Protein AF-X1EA00-F1 (afdb_monomer)

Secondary structure (DSSP, 8-state):
-----THHHHHHHHHHHHHHHHHHHHHHHHHHHHHHHHHHHS-TT-HHHHHHHHHHHHHHHHHHHHHHHHHHHHHHHHHHHHHHT----GGGHHHHHHHHHHHHHHHHHHHHHHHHHHTSTTTHHHHHHTHHHHHHHTTS----

pLDDT: mean 71.06, std 7.58, range [41.16, 83.25]

Foldseek 3Di:
DDPDDCLCLLLVLLCVLLVLLVVLLVVLLVLVVVLVVVCVVPPVPDPVVVVVSVVVNVVVLVVSLVVSCCSNVVSVVVSVVRVVPDDDDPVCVVVVVVSVVVSLVVLQVSLVVVVVVCPPPSRVVVCVSNVVSVVVSVPRDYDD

Nearest PDB structures (foldseek):
  8auw-assembly1_D  TM=4.953E-01  e=1.965E+00  Homo sapiens
  1g73-assembly2_B  TM=4.719E-01  e=2.073E+00  Homo sapiens
  7jh6-assembly4_D  TM=4.092E-01  e=2.073E+00  synthetic construct
  1few-assembly1_A  TM=4.647E-01  e=4.387E+00  Homo sapiens
  8e2i-assembly1_F  TM=3.749E-01  e=4.883E+00  Homo sapiens

Mean predicted aligned error: 10.79 Å

Sequence (144 aa):
MNKRGDFTGVLYLIVSIAAFAIFLLIAGYIASEIAGELDEKIDSDRPEVSAAFDATIDTAEQTFSALWYIMFGGLLLGLLITSWNMRIQPIYVPIFIILLVVTVIVGVAFSNAYEQLYGVTYFDSIANTQGSINFMMGKLPYVA

Structure (mmCIF, N/CA/C/O backbone):
data_AF-X1EA00-F1
#
_entry.id   AF-X1EA00-F1
#
loop_
_atom_site.group_PDB
_atom_site.id
_atom_site.type_symbol
_atom_site.label_atom_id
_atom_site.label_alt_id
_atom_site.label_comp_id
_atom_site.label_asym_id
_atom_site.label_entity_id
_atom_site.label_seq_id
_atom_site.pdbx_PDB_ins_code
_atom_site.Cartn_x
_atom_site.Cartn_y
_atom_site.Cartn_z
_atom_site.occupancy
_atom_site.B_iso_or_equiv
_atom_site.auth_seq_id
_atom_site.auth_comp_id
_atom_site.auth_asym_id
_atom_site.auth_atom_id
_atom_site.pdbx_PDB_model_num
ATOM 1 N N . MET A 1 1 ? -22.404 22.396 19.000 1.00 41.16 1 MET A N 1
ATOM 2 C CA . MET A 1 1 ? -21.775 21.789 17.804 1.00 41.16 1 MET A CA 1
ATOM 3 C C . MET A 1 1 ? -21.313 20.382 18.150 1.00 41.16 1 MET A C 1
ATOM 5 O O . MET A 1 1 ? -20.375 20.222 18.920 1.00 41.16 1 MET A O 1
ATOM 9 N N . ASN A 1 2 ? -22.040 19.380 17.653 1.00 44.09 2 ASN A N 1
ATOM 10 C CA . ASN A 1 2 ? -21.811 17.954 17.891 1.00 44.09 2 ASN A CA 1
ATOM 11 C C . ASN A 1 2 ? -20.551 17.488 17.144 1.00 44.09 2 ASN A C 1
ATOM 13 O O . ASN A 1 2 ? -20.615 17.212 15.949 1.00 44.09 2 ASN A O 1
ATOM 17 N N . LYS A 1 3 ? -19.413 17.384 17.837 1.00 51.44 3 LYS A N 1
ATOM 18 C CA . LYS A 1 3 ? -18.254 16.625 17.346 1.00 51.44 3 LYS A CA 1
ATOM 19 C C . LYS A 1 3 ? -18.541 15.136 17.570 1.00 51.44 3 LYS A C 1
ATOM 21 O O . LYS A 1 3 ? -18.269 14.610 18.644 1.00 51.44 3 LYS A O 1
ATOM 26 N N . ARG A 1 4 ? -19.188 14.492 16.591 1.00 50.97 4 ARG A N 1
ATOM 27 C CA . ARG A 1 4 ? -19.302 13.025 16.521 1.00 50.97 4 ARG A CA 1
ATOM 28 C C . ARG A 1 4 ? -17.942 12.453 16.101 1.00 50.97 4 ARG A C 1
ATOM 30 O O . ARG A 1 4 ? -17.224 13.101 15.349 1.00 50.97 4 ARG A O 1
ATOM 37 N N . GLY A 1 5 ? -17.585 11.312 16.684 1.00 52.47 5 GLY A N 1
ATOM 38 C CA . GLY A 1 5 ? -16.231 10.757 16.696 1.00 52.47 5 GLY A CA 1
ATOM 39 C C . GLY A 1 5 ? -15.601 10.491 15.324 1.00 52.47 5 GLY A C 1
ATOM 40 O O . GLY A 1 5 ? -16.293 10.303 14.327 1.00 52.47 5 GLY A O 1
ATOM 41 N N . ASP A 1 6 ? -14.270 10.428 15.330 1.00 64.06 6 ASP A N 1
ATOM 42 C CA . ASP A 1 6 ? -13.309 10.284 14.225 1.00 64.06 6 ASP A CA 1
ATOM 43 C C . ASP A 1 6 ? -13.314 8.863 13.650 1.00 64.06 6 ASP A C 1
ATOM 45 O O . ASP A 1 6 ? -12.300 8.294 13.269 1.00 64.06 6 ASP A O 1
ATOM 49 N N . PHE A 1 7 ? -14.482 8.229 13.645 1.00 62.19 7 PHE A N 1
ATOM 50 C CA . PHE A 1 7 ? -14.633 6.879 13.137 1.00 62.19 7 PHE A CA 1
ATOM 51 C C . PHE A 1 7 ? -14.820 6.875 11.624 1.00 62.19 7 PHE A C 1
ATOM 53 O O . PHE A 1 7 ? -14.220 6.063 10.922 1.00 62.19 7 PHE A O 1
ATOM 60 N N . THR A 1 8 ? -15.611 7.821 11.111 1.00 66.38 8 THR A N 1
ATOM 61 C CA . THR A 1 8 ? -15.736 8.022 9.668 1.00 66.38 8 THR A CA 1
ATOM 62 C C . THR A 1 8 ? -14.359 8.257 9.045 1.00 66.38 8 THR A C 1
ATOM 64 O O . THR A 1 8 ? -14.129 7.769 7.950 1.00 66.38 8 THR A O 1
ATOM 67 N N . GLY A 1 9 ? -13.427 8.909 9.756 1.00 67.44 9 GLY A N 1
ATOM 68 C CA . GLY A 1 9 ? -12.046 9.115 9.308 1.00 67.44 9 GLY A CA 1
ATOM 69 C C . GLY A 1 9 ? -11.249 7.816 9.160 1.00 67.44 9 GLY A C 1
ATOM 70 O O . GLY A 1 9 ? -10.645 7.593 8.115 1.00 67.44 9 GLY A O 1
ATOM 71 N N . VAL A 1 10 ? -11.299 6.921 10.154 1.00 68.69 10 VAL A N 1
ATOM 72 C CA . VAL A 1 10 ? -10.592 5.623 10.109 1.00 68.69 10 VAL A CA 1
ATOM 73 C C . VAL A 1 10 ? -11.163 4.702 9.027 1.00 68.69 10 VAL A C 1
ATOM 75 O O . VAL A 1 10 ? -10.407 4.113 8.255 1.00 68.69 10 VAL A O 1
ATOM 78 N N . LEU A 1 11 ? -12.494 4.590 8.945 1.00 67.62 11 LEU A N 1
ATOM 79 C CA . LEU A 1 11 ? -13.155 3.792 7.909 1.00 67.62 11 LEU A CA 1
ATOM 80 C C . LEU A 1 11 ? -12.838 4.351 6.514 1.00 67.62 11 LEU A C 1
ATOM 82 O O . LEU A 1 11 ? -12.474 3.598 5.614 1.00 67.62 11 LEU A O 1
ATOM 86 N N . TYR A 1 12 ? -12.930 5.673 6.351 1.00 73.75 12 TYR A N 1
ATOM 87 C CA . TYR A 1 12 ? -12.592 6.347 5.102 1.00 73.75 12 TYR A CA 1
ATOM 88 C C . TYR A 1 12 ? -11.132 6.116 4.719 1.00 73.75 12 TYR A C 1
ATOM 90 O O . TYR A 1 12 ? -10.857 5.871 3.550 1.00 73.75 12 TYR A O 1
ATOM 98 N N . LEU A 1 13 ? -10.206 6.128 5.681 1.00 74.06 13 LEU A N 1
ATOM 99 C CA . LEU A 1 13 ? -8.795 5.849 5.431 1.00 74.06 13 LEU A CA 1
ATOM 100 C C . LEU A 1 13 ? -8.586 4.427 4.901 1.00 74.06 13 LEU A C 1
ATOM 102 O O . LEU A 1 13 ? -7.931 4.261 3.879 1.00 74.06 13 LEU A O 1
ATOM 106 N N . ILE A 1 14 ? -9.171 3.414 5.541 1.00 69.81 14 ILE A N 1
ATOM 107 C CA . ILE A 1 14 ? -8.996 2.016 5.114 1.00 69.81 14 ILE A CA 1
ATOM 108 C C . ILE A 1 14 ? -9.618 1.775 3.740 1.00 69.81 14 ILE A C 1
ATOM 110 O O . ILE A 1 14 ? -8.972 1.186 2.876 1.00 69.81 14 ILE A O 1
ATOM 114 N N . VAL A 1 15 ? -10.824 2.297 3.504 1.00 76.62 15 VAL A N 1
ATOM 115 C CA . VAL A 1 15 ? -11.477 2.206 2.1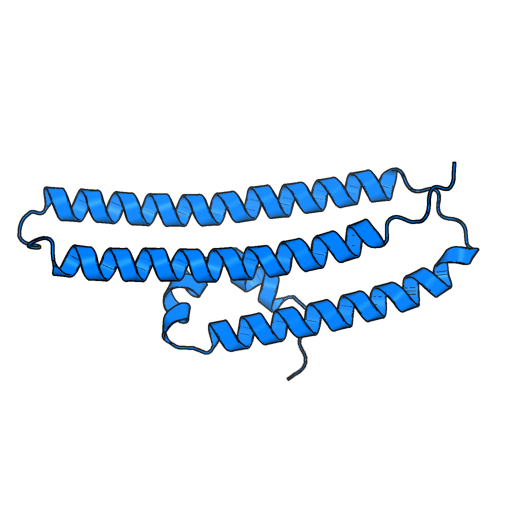92 1.00 76.62 15 VAL A CA 1
ATOM 116 C C . VAL A 1 15 ? -10.675 2.956 1.125 1.00 76.62 15 VAL A C 1
ATOM 118 O O . VAL A 1 15 ? -10.497 2.432 0.032 1.00 76.62 15 VAL A O 1
ATOM 121 N N . SER A 1 16 ? -10.147 4.143 1.433 1.00 76.69 16 SER A N 1
ATOM 122 C CA . SER A 1 16 ? -9.362 4.940 0.478 1.00 76.69 16 SER A CA 1
ATOM 123 C C . SER A 1 16 ? -8.030 4.276 0.134 1.00 76.69 16 SER A C 1
ATOM 125 O O . SER A 1 16 ? -7.668 4.230 -1.036 1.00 76.69 16 SER A O 1
ATOM 127 N N . ILE A 1 17 ? -7.323 3.719 1.124 1.00 78.62 17 ILE A N 1
ATOM 128 C CA . ILE A 1 17 ? -6.062 2.995 0.905 1.00 78.62 17 ILE A CA 1
ATOM 129 C C . ILE A 1 17 ? -6.310 1.753 0.052 1.00 78.62 17 ILE A C 1
ATOM 131 O O . ILE A 1 17 ? -5.594 1.538 -0.922 1.00 78.62 17 ILE A O 1
ATOM 135 N N . ALA A 1 18 ? -7.336 0.965 0.379 1.00 71.62 18 ALA A N 1
ATOM 136 C CA . ALA A 1 18 ? -7.665 -0.239 -0.371 1.00 71.62 18 ALA A CA 1
ATOM 137 C C . ALA A 1 18 ? -8.112 0.075 -1.808 1.00 71.62 18 ALA A C 1
ATOM 139 O O . ALA A 1 18 ? -7.609 -0.523 -2.757 1.00 71.62 18 ALA A O 1
ATOM 140 N N . ALA A 1 19 ? -9.010 1.047 -1.986 1.00 76.50 19 ALA A N 1
ATOM 141 C CA . ALA A 1 19 ? -9.479 1.459 -3.307 1.00 76.50 19 ALA A CA 1
ATOM 142 C C . ALA A 1 19 ? -8.336 2.009 -4.171 1.00 76.50 19 ALA A C 1
ATOM 144 O O . ALA A 1 19 ? -8.262 1.706 -5.360 1.00 76.50 19 ALA A O 1
ATOM 145 N N . PHE A 1 20 ? -7.422 2.781 -3.582 1.00 80.19 20 PHE A N 1
ATOM 146 C CA . PHE A 1 20 ? -6.287 3.328 -4.314 1.00 80.19 20 PHE A CA 1
ATOM 147 C C . PHE A 1 20 ? -5.214 2.280 -4.622 1.00 80.19 20 PHE A C 1
ATOM 149 O O . PHE A 1 20 ? -4.634 2.322 -5.701 1.00 80.19 20 PHE A O 1
ATOM 156 N N . ALA A 1 21 ? -4.985 1.309 -3.732 1.00 73.50 21 ALA A N 1
ATOM 157 C CA . ALA A 1 21 ? -4.110 0.170 -4.013 1.00 73.50 21 ALA A CA 1
ATOM 158 C C . ALA A 1 21 ? -4.619 -0.634 -5.220 1.00 73.50 21 ALA A C 1
ATOM 160 O O . ALA A 1 21 ? -3.850 -0.942 -6.127 1.00 73.50 21 ALA A O 1
ATOM 161 N N . ILE A 1 22 ? -5.928 -0.908 -5.271 1.00 75.12 22 ILE A N 1
ATOM 162 C CA . ILE A 1 22 ? -6.563 -1.578 -6.416 1.00 75.12 22 ILE A CA 1
ATOM 163 C C . ILE A 1 22 ? -6.456 -0.712 -7.678 1.00 75.12 22 ILE A C 1
ATOM 165 O O . ILE A 1 22 ? -6.120 -1.219 -8.745 1.00 75.12 22 ILE A O 1
ATOM 169 N N . PHE A 1 23 ? -6.692 0.598 -7.568 1.00 82.38 23 PHE A N 1
ATOM 170 C CA . PHE A 1 23 ? -6.557 1.524 -8.692 1.00 82.38 23 PHE A CA 1
ATOM 171 C C . PHE A 1 23 ? -5.134 1.547 -9.268 1.00 82.38 23 PHE A C 1
ATOM 173 O O . PHE A 1 23 ? -4.983 1.464 -10.482 1.00 82.38 23 PHE A O 1
ATOM 180 N N . LEU A 1 24 ? -4.100 1.625 -8.424 1.00 78.06 24 LEU A N 1
ATOM 181 C CA . LEU A 1 24 ? -2.703 1.614 -8.870 1.00 78.06 24 LEU A CA 1
ATOM 182 C C . LEU A 1 24 ? -2.296 0.285 -9.505 1.00 78.06 24 LEU A C 1
ATOM 184 O O . LEU A 1 24 ? -1.518 0.282 -10.457 1.00 78.06 24 LEU A O 1
ATOM 188 N N . LEU A 1 25 ? -2.837 -0.828 -9.013 1.00 74.75 25 LEU A N 1
ATOM 189 C CA . LEU A 1 25 ? -2.598 -2.144 -9.593 1.00 74.75 25 LEU A CA 1
ATOM 190 C C . LEU A 1 25 ? -3.216 -2.248 -10.998 1.00 74.75 25 LEU A C 1
ATOM 192 O O . LEU A 1 25 ? -2.543 -2.667 -11.937 1.00 74.75 25 LEU A O 1
ATOM 196 N N . ILE A 1 26 ? -4.458 -1.783 -11.170 1.00 77.19 26 ILE A N 1
ATOM 197 C CA . ILE A 1 26 ? -5.127 -1.739 -12.482 1.00 77.19 26 ILE A CA 1
ATOM 198 C C . ILE A 1 26 ? -4.419 -0.759 -13.430 1.00 77.19 26 ILE A C 1
ATOM 200 O O . ILE A 1 26 ? -4.187 -1.088 -14.590 1.00 77.19 26 ILE A O 1
ATOM 204 N N . ALA A 1 27 ? -4.064 0.436 -12.955 1.00 75.12 27 ALA A N 1
ATOM 205 C CA . ALA A 1 27 ? -3.380 1.445 -13.760 1.00 75.12 27 ALA A CA 1
ATOM 206 C C . ALA A 1 27 ? -1.986 0.979 -14.206 1.00 75.12 27 ALA A C 1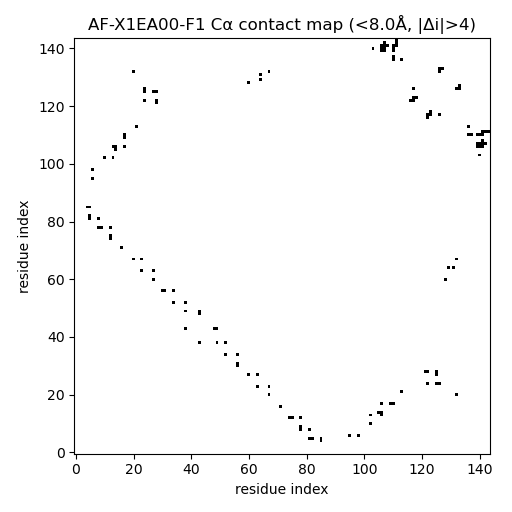
ATOM 208 O O . ALA A 1 27 ? -1.617 1.202 -15.358 1.00 75.12 27 ALA A O 1
ATOM 209 N N . GLY A 1 28 ? -1.245 0.296 -13.326 1.00 72.69 28 GLY A N 1
ATOM 210 C CA . GLY A 1 28 ? 0.041 -0.316 -13.657 1.00 72.69 28 GLY A CA 1
ATOM 211 C C . GLY A 1 28 ? -0.095 -1.372 -14.752 1.00 72.69 28 GLY A C 1
ATOM 212 O O . GLY A 1 28 ? 0.640 -1.325 -15.730 1.00 72.69 28 GLY A O 1
ATOM 213 N N . TYR A 1 29 ? -1.090 -2.255 -14.645 1.00 75.38 29 TYR A N 1
ATOM 214 C CA . TYR A 1 29 ? -1.355 -3.263 -15.673 1.00 75.38 29 TYR A CA 1
ATOM 215 C C . TYR A 1 29 ? -1.735 -2.661 -17.030 1.00 75.38 29 TYR A C 1
ATOM 217 O O . TYR A 1 29 ? -1.203 -3.063 -18.061 1.00 75.38 29 TYR A O 1
ATOM 225 N N . ILE A 1 30 ? -2.618 -1.656 -17.047 1.00 77.75 30 ILE A N 1
ATOM 226 C CA . ILE A 1 30 ? -2.969 -0.955 -18.290 1.00 77.75 30 ILE A CA 1
ATOM 227 C C . ILE A 1 30 ? -1.720 -0.308 -18.904 1.00 77.75 30 ILE A C 1
ATOM 229 O O . ILE A 1 30 ? -1.542 -0.364 -20.117 1.00 77.75 30 ILE A O 1
ATOM 233 N N . ALA A 1 31 ? -0.848 0.285 -18.083 1.00 73.19 31 ALA A N 1
ATOM 234 C CA . ALA A 1 31 ? 0.393 0.883 -18.560 1.00 73.19 31 ALA A CA 1
ATOM 235 C C . ALA A 1 31 ? 1.341 -0.160 -19.176 1.00 73.19 31 ALA A C 1
ATOM 237 O O . ALA A 1 31 ? 1.870 0.096 -20.256 1.00 73.19 31 ALA A O 1
ATOM 238 N N . SER A 1 32 ? 1.510 -1.336 -18.556 1.00 72.38 32 SER A N 1
ATOM 239 C CA . SER A 1 32 ? 2.341 -2.408 -19.124 1.00 72.38 32 SER A CA 1
ATOM 240 C C . SER A 1 32 ? 1.755 -3.016 -20.394 1.00 72.38 32 SER A C 1
ATOM 242 O O . SER A 1 32 ? 2.500 -3.296 -21.325 1.00 72.38 32 SER A O 1
ATOM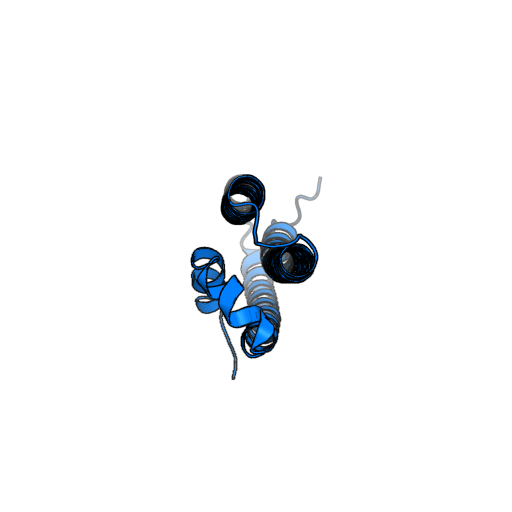 244 N N . GLU A 1 33 ? 0.434 -3.194 -20.462 1.00 75.94 33 GLU A N 1
ATOM 245 C CA . GLU A 1 33 ? -0.229 -3.761 -21.643 1.00 75.94 33 GLU A CA 1
ATOM 246 C C . GLU A 1 33 ? -0.123 -2.803 -22.841 1.00 75.94 33 GLU A C 1
ATOM 248 O O . GLU A 1 33 ? 0.226 -3.211 -23.946 1.00 75.94 33 GLU A O 1
ATOM 253 N N . ILE A 1 34 ? -0.348 -1.501 -22.613 1.00 77.50 34 ILE A N 1
ATOM 254 C CA . ILE A 1 34 ? -0.168 -0.468 -23.644 1.00 77.50 34 ILE A CA 1
ATOM 255 C C . ILE A 1 34 ? 1.297 -0.393 -24.082 1.00 77.50 34 ILE A C 1
ATOM 257 O O . ILE A 1 34 ? 1.555 -0.235 -25.272 1.00 77.50 34 ILE A O 1
ATOM 261 N N . ALA A 1 35 ? 2.242 -0.490 -23.144 1.00 71.31 35 ALA A N 1
ATOM 262 C CA . ALA A 1 35 ? 3.665 -0.482 -23.457 1.00 71.31 35 ALA A CA 1
ATOM 263 C C . ALA A 1 35 ? 4.067 -1.684 -24.324 1.00 71.31 35 ALA A C 1
ATOM 265 O O . ALA A 1 35 ? 4.729 -1.483 -25.338 1.00 71.31 35 ALA A O 1
ATOM 266 N N . GLY A 1 36 ? 3.607 -2.894 -23.987 1.00 73.38 36 GLY A N 1
ATOM 267 C CA . GLY A 1 36 ? 3.879 -4.104 -24.771 1.00 73.38 36 GLY A CA 1
ATOM 268 C C . GLY A 1 36 ? 3.309 -4.039 -26.191 1.00 73.38 36 GLY A C 1
ATOM 269 O O . GLY A 1 36 ? 4.019 -4.292 -27.158 1.00 73.38 36 GLY A O 1
ATOM 270 N N . GLU A 1 37 ? 2.055 -3.604 -26.337 1.00 76.50 37 GLU A N 1
ATOM 271 C CA . GLU A 1 37 ? 1.411 -3.420 -27.648 1.00 76.50 37 GLU A CA 1
ATOM 272 C C . GLU A 1 37 ? 2.054 -2.307 -28.494 1.00 76.50 37 GLU A C 1
ATOM 274 O O . GLU A 1 37 ? 1.978 -2.342 -29.727 1.00 76.50 37 GLU A O 1
ATOM 279 N N . LEU A 1 38 ? 2.647 -1.288 -27.859 1.00 70.12 38 LEU A N 1
ATOM 280 C CA . LEU A 1 38 ? 3.388 -0.249 -28.574 1.00 70.12 38 LEU A CA 1
ATOM 281 C C . LEU A 1 38 ? 4.778 -0.715 -28.9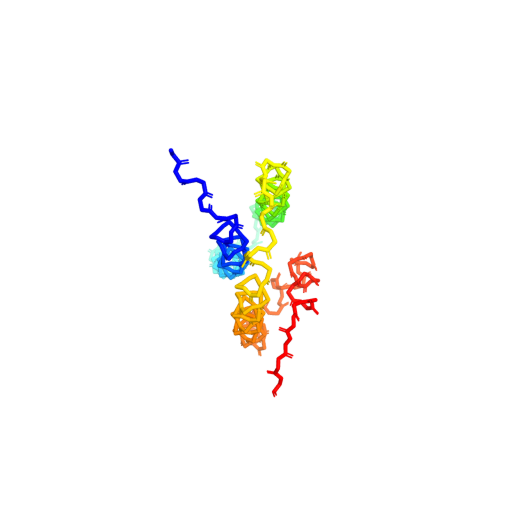90 1.00 70.12 38 LEU A C 1
ATOM 283 O O . LEU A 1 38 ? 5.175 -0.395 -30.106 1.00 70.12 38 LEU A O 1
ATOM 287 N N . ASP A 1 39 ? 5.485 -1.463 -28.146 1.00 69.06 39 ASP A N 1
ATOM 288 C CA . ASP A 1 39 ? 6.806 -2.012 -28.468 1.00 69.06 39 ASP A CA 1
ATOM 289 C C . ASP A 1 39 ? 6.730 -3.026 -29.623 1.00 69.06 39 ASP A C 1
ATOM 291 O O . ASP A 1 39 ? 7.581 -3.043 -30.507 1.00 69.06 39 ASP A O 1
ATOM 295 N N . GLU A 1 40 ? 5.639 -3.795 -29.712 1.00 72.25 40 GLU A N 1
ATOM 296 C CA . GLU A 1 40 ? 5.405 -4.711 -30.836 1.00 72.25 40 GLU A CA 1
ATOM 297 C C . GLU A 1 40 ? 5.076 -3.977 -32.156 1.00 72.25 40 GLU A C 1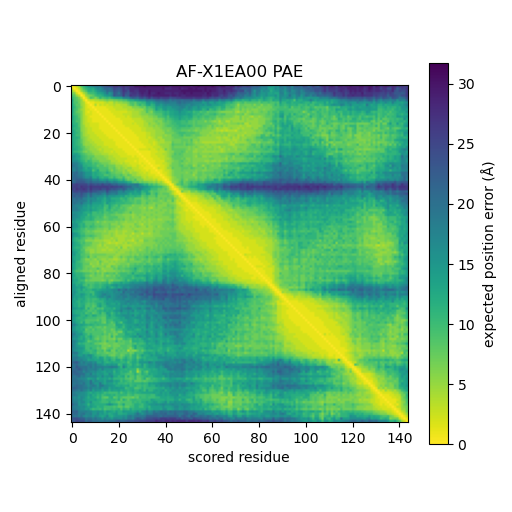
ATOM 299 O O . GLU A 1 40 ? 5.355 -4.479 -33.247 1.00 72.25 40 GLU A O 1
ATOM 304 N N . LYS A 1 41 ? 4.485 -2.774 -32.088 1.00 71.56 41 LYS A N 1
ATOM 305 C CA . LYS A 1 41 ? 4.093 -1.980 -33.274 1.00 71.56 41 LYS A CA 1
ATOM 306 C C . LYS A 1 41 ? 5.136 -0.961 -33.711 1.00 71.56 41 LYS A C 1
ATOM 308 O O . LYS A 1 41 ? 5.136 -0.550 -34.874 1.00 71.56 41 LYS A O 1
ATOM 313 N N . ILE A 1 42 ? 5.976 -0.507 -32.791 1.00 67.62 42 ILE A N 1
ATOM 314 C CA . ILE A 1 42 ? 7.099 0.373 -33.071 1.00 67.62 42 ILE A CA 1
ATOM 315 C C . ILE A 1 42 ? 8.271 -0.535 -33.413 1.00 67.62 42 ILE A C 1
ATOM 317 O O . ILE A 1 42 ? 8.888 -1.117 -32.537 1.00 67.62 42 ILE A O 1
ATOM 321 N N . ASP A 1 43 ? 8.542 -0.647 -34.709 1.00 61.25 43 ASP A N 1
ATOM 322 C CA . ASP A 1 43 ? 9.662 -1.385 -35.293 1.00 61.25 43 ASP A CA 1
ATOM 323 C C . ASP A 1 43 ? 10.926 -1.290 -34.411 1.00 61.25 43 ASP A C 1
ATOM 325 O O . ASP A 1 43 ? 11.583 -0.242 -34.337 1.00 61.25 43 ASP A O 1
ATOM 329 N N . SER A 1 44 ? 11.219 -2.382 -33.696 1.00 56.44 44 SER A N 1
ATOM 330 C CA . SER A 1 44 ? 12.173 -2.489 -32.576 1.00 56.44 44 SER A CA 1
ATOM 331 C C . SER A 1 44 ? 13.628 -2.216 -32.984 1.00 56.44 44 SER A C 1
ATOM 333 O O . SER A 1 44 ? 14.533 -2.165 -32.153 1.00 56.44 44 SER A O 1
ATOM 335 N N . ASP A 1 45 ? 13.863 -2.009 -34.279 1.00 57.94 45 ASP A N 1
ATOM 336 C CA . ASP A 1 45 ? 15.167 -1.791 -34.896 1.00 57.94 45 ASP A CA 1
ATOM 337 C C . ASP A 1 45 ? 15.753 -0.391 -34.644 1.00 57.94 45 ASP A C 1
ATOM 339 O O . ASP A 1 45 ? 16.903 -0.121 -35.010 1.00 57.94 45 ASP A O 1
ATOM 343 N N . ARG A 1 46 ? 15.008 0.526 -34.006 1.00 68.50 46 ARG A N 1
ATOM 344 C CA . ARG A 1 46 ? 15.535 1.839 -33.596 1.00 68.50 46 ARG A CA 1
ATOM 345 C C . ARG A 1 46 ? 15.851 1.878 -32.097 1.00 68.50 46 ARG A C 1
ATOM 347 O O . ARG A 1 46 ? 14.958 2.174 -31.300 1.00 68.50 46 ARG A O 1
ATOM 354 N N . PRO A 1 47 ? 17.128 1.706 -31.699 1.00 68.12 47 PRO A N 1
ATOM 355 C CA . PRO A 1 47 ? 17.519 1.648 -30.287 1.00 68.12 47 PRO A CA 1
ATOM 356 C C . PRO A 1 47 ? 17.212 2.944 -29.523 1.00 68.12 47 PRO A C 1
ATOM 358 O O . PRO A 1 47 ? 16.984 2.916 -28.321 1.00 68.12 47 PRO A O 1
ATOM 361 N N . GLU A 1 48 ? 17.161 4.083 -30.215 1.00 71.12 48 GLU A N 1
ATOM 362 C CA . GLU A 1 48 ? 16.808 5.381 -29.626 1.0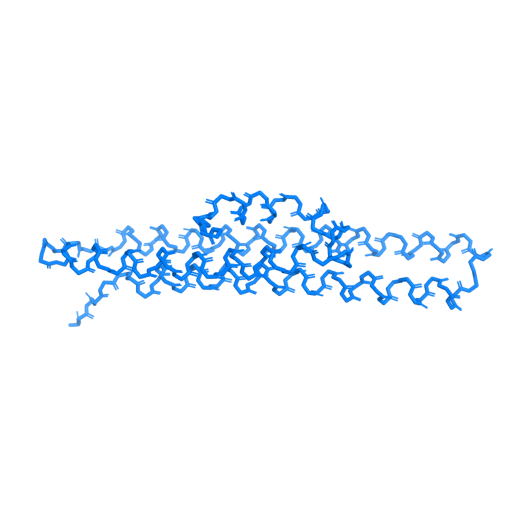0 71.12 48 GLU A CA 1
ATOM 363 C C . GLU A 1 48 ? 15.332 5.461 -29.212 1.00 71.12 48 GLU A C 1
ATOM 365 O O . GLU A 1 48 ? 15.001 6.139 -28.241 1.00 71.12 48 GLU A O 1
ATOM 370 N N . VAL A 1 49 ? 14.445 4.772 -29.938 1.00 68.56 49 VAL A N 1
ATOM 371 C CA . VAL A 1 49 ? 13.005 4.769 -29.652 1.00 68.56 49 VAL A CA 1
ATOM 372 C C . VAL A 1 49 ? 12.695 3.785 -28.528 1.00 68.56 49 VAL A C 1
ATOM 374 O O . VAL A 1 49 ? 11.990 4.156 -27.595 1.00 68.56 49 VAL A O 1
ATOM 377 N N . SER A 1 50 ? 13.295 2.593 -28.565 1.00 68.62 50 SER A N 1
ATOM 378 C CA . SER A 1 50 ? 13.200 1.605 -27.482 1.00 68.62 50 SER A CA 1
ATOM 379 C C . SER A 1 50 ? 13.746 2.166 -26.158 1.00 68.62 50 SER A C 1
ATOM 381 O O . SER A 1 50 ? 13.038 2.156 -25.156 1.00 68.62 50 SER A O 1
ATOM 383 N N . ALA A 1 51 ? 14.915 2.822 -26.162 1.00 74.00 51 ALA A N 1
ATOM 384 C CA . ALA A 1 51 ? 15.468 3.438 -24.950 1.00 74.00 51 ALA A CA 1
ATOM 385 C C . ALA A 1 51 ? 14.592 4.571 -24.374 1.00 74.00 51 ALA A C 1
ATOM 387 O O . ALA A 1 51 ? 14.525 4.753 -23.157 1.00 74.00 51 ALA A O 1
ATOM 388 N N . ALA A 1 52 ? 13.921 5.352 -25.229 1.00 73.44 52 ALA A N 1
ATOM 389 C CA . ALA A 1 52 ? 12.980 6.379 -24.780 1.00 73.44 52 ALA A CA 1
ATOM 390 C C . ALA A 1 52 ? 11.687 5.771 -24.204 1.00 73.44 52 ALA A C 1
ATOM 392 O O . ALA A 1 52 ? 11.109 6.332 -23.266 1.00 73.44 52 ALA A O 1
ATOM 393 N N . PHE A 1 53 ? 11.249 4.629 -24.740 1.00 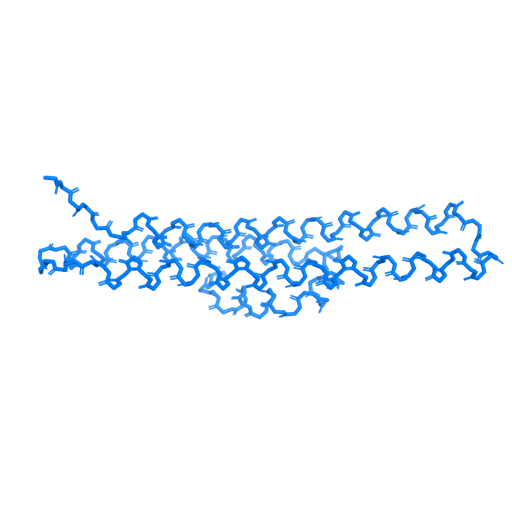75.75 53 PHE A N 1
ATOM 394 C CA . PHE A 1 53 ? 10.118 3.864 -24.217 1.00 75.75 53 PHE A CA 1
ATOM 395 C C . PHE A 1 53 ? 10.424 3.272 -22.845 1.00 75.75 53 PHE A C 1
ATOM 397 O O . PHE A 1 53 ? 9.678 3.541 -21.903 1.00 75.75 53 PHE A O 1
ATOM 404 N N . ASP A 1 54 ? 11.561 2.594 -22.697 1.00 75.81 54 ASP A N 1
ATOM 405 C CA . ASP A 1 54 ? 12.001 2.020 -21.422 1.00 75.81 54 ASP A CA 1
ATOM 406 C C . ASP A 1 54 ? 12.117 3.095 -20.334 1.00 75.81 54 ASP A C 1
ATOM 408 O O . ASP A 1 54 ? 11.577 2.945 -19.240 1.00 75.81 54 ASP A O 1
ATOM 412 N N . ALA A 1 55 ? 12.719 4.247 -20.657 1.00 79.88 55 ALA A N 1
ATOM 413 C CA . ALA A 1 55 ? 12.811 5.370 -19.724 1.00 79.88 55 ALA A CA 1
ATOM 414 C C . ALA A 1 55 ? 11.432 5.921 -19.307 1.00 79.88 55 ALA A C 1
ATOM 416 O O . ALA A 1 55 ? 11.262 6.405 -18.182 1.00 79.88 55 ALA A O 1
ATOM 417 N N . THR A 1 56 ? 10.441 5.860 -20.201 1.00 77.25 56 THR A N 1
ATOM 418 C CA . THR A 1 56 ? 9.065 6.288 -19.912 1.00 77.25 56 THR A CA 1
ATOM 419 C C . THR A 1 56 ? 8.367 5.300 -18.979 1.00 77.25 56 THR A C 1
ATOM 421 O O . THR A 1 56 ? 7.697 5.735 -18.040 1.00 77.25 56 THR A O 1
ATOM 424 N N . ILE A 1 57 ? 8.557 3.996 -19.196 1.00 76.19 57 ILE A N 1
ATOM 425 C CA . ILE A 1 57 ? 8.016 2.931 -18.340 1.00 76.19 57 ILE A CA 1
ATOM 426 C C . ILE A 1 57 ? 8.623 3.030 -16.936 1.00 76.19 57 ILE A C 1
ATOM 428 O O . ILE A 1 57 ? 7.874 3.163 -15.968 1.00 76.19 57 ILE A O 1
ATOM 432 N N . ASP A 1 58 ? 9.952 3.114 -16.826 1.00 79.00 58 ASP A N 1
ATOM 433 C CA . ASP A 1 58 ? 10.659 3.283 -15.547 1.00 79.00 58 ASP A CA 1
ATOM 434 C C . ASP A 1 58 ? 10.169 4.523 -14.783 1.00 79.00 58 ASP A C 1
ATOM 436 O O . ASP A 1 58 ? 9.926 4.492 -13.571 1.00 79.00 58 ASP A O 1
ATOM 440 N N . THR A 1 59 ? 9.981 5.640 -15.494 1.00 80.06 59 THR A N 1
ATOM 441 C CA . THR A 1 59 ? 9.472 6.877 -14.889 1.00 80.06 59 THR A CA 1
ATOM 442 C C . THR A 1 59 ? 8.028 6.715 -14.410 1.00 80.06 59 THR A C 1
ATOM 444 O O . THR A 1 59 ? 7.675 7.222 -13.339 1.00 80.06 59 THR A O 1
ATOM 447 N N . ALA A 1 60 ? 7.181 6.011 -15.167 1.00 74.25 60 ALA A N 1
ATOM 448 C CA . ALA A 1 60 ? 5.800 5.740 -14.781 1.00 74.25 60 ALA A CA 1
ATOM 449 C C . ALA A 1 60 ? 5.730 4.854 -13.528 1.00 74.25 60 ALA A C 1
ATOM 451 O O . ALA A 1 60 ? 5.006 5.189 -12.588 1.00 74.25 60 ALA A O 1
ATOM 452 N N . GLU A 1 61 ? 6.531 3.789 -13.457 1.00 73.12 61 GLU A N 1
ATOM 453 C CA . GLU A 1 61 ? 6.599 2.903 -12.290 1.00 73.12 61 GLU A CA 1
ATOM 454 C C . GLU A 1 61 ? 7.073 3.638 -11.030 1.00 73.12 61 GLU A C 1
ATOM 456 O O . GLU A 1 61 ? 6.429 3.559 -9.975 1.00 73.12 61 GLU A O 1
ATOM 461 N N . GLN A 1 62 ? 8.142 4.435 -11.141 1.00 78.06 62 GLN A N 1
ATOM 462 C CA . GLN A 1 62 ? 8.613 5.267 -10.031 1.00 78.06 62 GLN A CA 1
ATOM 463 C C . GLN A 1 62 ? 7.553 6.283 -9.595 1.00 78.06 62 GLN A C 1
ATOM 465 O O . GLN A 1 62 ? 7.353 6.498 -8.396 1.00 78.06 62 GLN A O 1
ATOM 470 N N . THR A 1 63 ? 6.831 6.874 -10.551 1.00 78.50 63 THR A N 1
ATOM 471 C CA . THR A 1 63 ? 5.751 7.824 -10.263 1.00 78.50 63 THR A CA 1
ATOM 472 C C . THR A 1 63 ? 4.596 7.145 -9.531 1.00 78.50 63 THR A C 1
ATOM 474 O O . THR A 1 63 ? 4.108 7.692 -8.541 1.00 78.50 63 THR A O 1
ATOM 477 N N . PHE A 1 64 ? 4.184 5.939 -9.936 1.00 76.00 64 PHE A N 1
ATOM 478 C CA . PHE A 1 64 ? 3.140 5.186 -9.236 1.00 76.00 64 PHE A CA 1
ATOM 479 C C . PHE A 1 64 ? 3.549 4.833 -7.807 1.00 76.00 64 PHE A C 1
ATOM 481 O O . PHE A 1 64 ? 2.760 5.028 -6.875 1.00 76.00 64 PHE A O 1
ATOM 488 N N . SER A 1 65 ? 4.796 4.404 -7.602 1.00 74.44 65 SER A N 1
ATOM 489 C CA . SER A 1 65 ? 5.286 4.125 -6.254 1.00 74.44 65 SER A CA 1
ATOM 490 C C . SER A 1 65 ? 5.379 5.400 -5.402 1.00 74.44 65 SER A C 1
ATOM 492 O O . SER A 1 65 ? 5.041 5.366 -4.219 1.00 74.44 65 SER A O 1
ATOM 494 N N . ALA A 1 66 ? 5.783 6.537 -5.975 1.00 78.06 66 ALA A N 1
ATOM 495 C CA . ALA A 1 66 ? 5.809 7.820 -5.272 1.00 78.06 66 ALA A CA 1
ATOM 496 C C . ALA A 1 66 ? 4.396 8.301 -4.896 1.00 78.06 66 ALA A C 1
ATOM 498 O O . ALA A 1 66 ? 4.175 8.738 -3.763 1.00 78.06 66 ALA A O 1
ATOM 499 N N . LEU A 1 67 ? 3.425 8.170 -5.807 1.00 79.00 67 LEU A N 1
ATOM 500 C CA . LEU A 1 67 ? 2.017 8.490 -5.557 1.00 79.00 67 LEU A CA 1
ATOM 501 C C . LEU A 1 67 ? 1.441 7.651 -4.414 1.00 79.00 67 LEU A C 1
ATOM 503 O O . LEU A 1 67 ? 0.735 8.196 -3.562 1.00 79.00 67 LEU A O 1
ATOM 507 N N . TRP A 1 68 ? 1.788 6.362 -4.351 1.00 78.88 68 TRP A N 1
ATOM 508 C CA . TRP A 1 68 ? 1.421 5.503 -3.228 1.00 78.88 68 TRP A CA 1
ATOM 509 C C . TRP A 1 68 ? 1.922 6.058 -1.895 1.00 78.88 68 TRP A C 1
ATOM 511 O O . TRP A 1 68 ? 1.124 6.246 -0.978 1.00 78.88 68 TRP A O 1
ATOM 521 N N . TYR A 1 69 ? 3.214 6.377 -1.784 1.00 79.00 69 TYR A N 1
ATOM 522 C CA . TYR A 1 69 ? 3.781 6.884 -0.533 1.00 79.00 69 TYR A CA 1
ATOM 523 C C . TYR A 1 69 ? 3.207 8.240 -0.126 1.00 79.00 69 TYR A C 1
ATOM 525 O O . TYR A 1 69 ? 2.923 8.448 1.054 1.00 79.00 69 TYR A O 1
ATOM 533 N N . ILE A 1 70 ? 3.011 9.153 -1.083 1.00 83.25 70 ILE A N 1
ATOM 534 C CA . ILE A 1 70 ? 2.430 10.473 -0.814 1.00 83.25 70 ILE A CA 1
ATOM 535 C C . ILE A 1 70 ? 1.003 10.322 -0.296 1.00 83.25 70 ILE A C 1
ATOM 537 O O . ILE A 1 70 ? 0.651 10.924 0.718 1.00 83.25 70 ILE A O 1
ATOM 541 N N . MET A 1 71 ? 0.185 9.506 -0.960 1.00 81.25 71 MET A N 1
ATOM 542 C CA . MET A 1 71 ? -1.198 9.316 -0.549 1.00 81.25 71 MET A CA 1
ATOM 543 C C . MET A 1 71 ? -1.284 8.558 0.781 1.00 81.25 71 MET A C 1
ATOM 545 O O . MET A 1 71 ? -1.979 9.006 1.691 1.00 81.25 71 MET A O 1
ATOM 549 N N . PHE A 1 72 ? -0.555 7.451 0.931 1.00 78.00 72 PHE A N 1
ATOM 550 C CA . PHE A 1 72 ? -0.542 6.667 2.164 1.00 78.00 72 PHE A CA 1
ATOM 551 C C . PHE A 1 72 ? -0.048 7.500 3.355 1.00 78.00 72 PHE A C 1
ATOM 553 O O . PHE A 1 72 ? -0.713 7.561 4.390 1.00 78.00 72 PHE A O 1
ATOM 560 N N . GLY A 1 73 ? 1.075 8.204 3.190 1.00 80.75 73 GLY A N 1
ATOM 561 C CA . GLY A 1 73 ? 1.622 9.101 4.204 1.00 80.75 73 GLY A CA 1
ATOM 562 C C . GLY A 1 73 ? 0.681 10.263 4.523 1.00 80.75 73 GLY A C 1
ATOM 563 O O . GLY A 1 73 ? 0.459 10.568 5.693 1.00 80.75 73 GLY A O 1
ATOM 564 N N . GLY A 1 74 ? 0.071 10.873 3.504 1.00 81.25 74 GLY A N 1
ATOM 565 C CA . GLY A 1 74 ? -0.901 11.954 3.669 1.00 81.25 74 GLY A CA 1
ATOM 566 C C . GLY A 1 74 ? -2.152 11.518 4.433 1.00 81.25 74 GLY A C 1
ATOM 567 O O . GLY A 1 74 ? -2.594 12.222 5.341 1.00 81.25 74 GLY A O 1
ATOM 568 N N . LEU A 1 75 ? -2.687 10.335 4.125 1.00 79.94 75 LEU A N 1
ATOM 569 C CA . LEU A 1 75 ? -3.827 9.755 4.834 1.00 79.94 75 LEU A CA 1
ATOM 570 C C . LEU A 1 75 ? -3.468 9.418 6.289 1.00 79.94 75 LEU A C 1
ATOM 572 O O . LEU A 1 75 ? -4.222 9.774 7.195 1.00 79.94 75 LEU A O 1
ATOM 576 N N . LEU A 1 76 ? -2.303 8.808 6.537 1.00 79.38 76 LEU A N 1
ATOM 577 C CA . LEU A 1 76 ? -1.819 8.518 7.894 1.00 79.38 76 LEU A CA 1
ATOM 578 C C . LEU A 1 76 ? -1.654 9.783 8.739 1.00 79.38 76 LEU A C 1
ATOM 580 O O . LEU A 1 76 ? -2.100 9.826 9.886 1.00 79.38 76 LEU A O 1
ATOM 584 N N . LEU A 1 77 ? -1.025 10.817 8.175 1.00 81.25 77 LEU A N 1
ATOM 585 C CA . LEU A 1 77 ? -0.865 12.108 8.842 1.00 81.25 77 LEU A CA 1
ATOM 586 C C . LEU A 1 77 ? -2.222 12.761 9.104 1.00 81.25 77 LEU A C 1
ATOM 588 O O . LEU A 1 77 ? -2.443 13.277 10.198 1.00 81.25 77 LEU A O 1
ATOM 592 N N . GLY A 1 78 ? -3.144 12.686 8.140 1.00 76.69 78 GLY A N 1
ATOM 593 C CA . GLY A 1 78 ? -4.522 13.133 8.310 1.00 76.69 78 GLY A CA 1
ATOM 594 C C . GLY A 1 78 ? -5.190 12.473 9.515 1.00 76.69 78 GLY A C 1
ATOM 595 O O . GLY A 1 78 ? -5.712 13.179 10.374 1.00 76.69 78 GLY A O 1
ATOM 596 N N . LEU A 1 79 ? -5.087 11.147 9.630 1.00 77.38 79 LEU A N 1
ATOM 597 C CA . LEU A 1 79 ? -5.665 10.382 10.738 1.00 77.38 79 LEU A CA 1
ATOM 598 C C . LEU A 1 79 ? -4.992 10.709 12.080 1.00 77.38 79 LEU A C 1
ATOM 600 O O . LEU A 1 79 ? -5.665 10.856 13.096 1.00 77.38 79 LEU A O 1
ATOM 604 N N . LEU A 1 80 ? -3.670 10.890 12.109 1.00 76.88 80 LEU A N 1
ATOM 605 C CA . LEU A 1 80 ? -2.969 11.320 13.323 1.00 76.88 80 LEU A CA 1
ATOM 606 C C . LEU A 1 80 ? -3.442 12.700 13.798 1.00 76.88 80 LEU A C 1
ATOM 608 O O . LEU A 1 80 ? -3.679 12.895 14.991 1.00 76.88 80 LEU A O 1
ATOM 612 N N . ILE A 1 81 ? -3.623 13.646 12.874 1.00 79.12 81 ILE A N 1
ATOM 613 C CA . ILE A 1 81 ? -4.101 14.996 13.189 1.00 79.12 81 ILE A CA 1
ATOM 614 C C . ILE A 1 81 ? -5.554 14.961 13.680 1.00 79.12 81 ILE A C 1
ATOM 616 O O . ILE A 1 81 ? -5.889 15.662 14.643 1.00 79.12 81 ILE A O 1
ATOM 620 N N . THR A 1 82 ? -6.427 14.168 13.052 1.00 74.19 82 THR A N 1
ATOM 621 C CA . THR A 1 82 ? -7.828 14.046 13.484 1.00 74.19 82 THR A CA 1
ATOM 622 C C . THR A 1 82 ? -7.940 13.340 14.834 1.00 74.19 82 THR A C 1
ATOM 624 O O . THR A 1 82 ? -8.659 13.832 15.710 1.00 74.19 82 THR A O 1
ATOM 627 N N . SER A 1 83 ? -7.137 12.295 15.051 1.00 72.44 83 SER A N 1
ATOM 628 C CA . SER A 1 83 ? -7.057 11.549 16.309 1.00 72.44 83 SER A CA 1
ATOM 629 C C . SER A 1 83 ? -6.599 12.442 17.464 1.00 72.44 83 SER A C 1
ATOM 631 O O . SER A 1 83 ? -7.223 12.467 18.527 1.00 72.44 83 SER A O 1
ATOM 633 N N . TRP A 1 84 ? -5.578 13.276 17.242 1.00 72.88 84 TRP A N 1
ATOM 634 C CA . TRP A 1 84 ? -5.080 14.199 18.266 1.00 72.88 84 TRP A CA 1
ATOM 635 C C . TRP A 1 84 ? -6.109 15.278 18.645 1.00 72.88 84 TRP A C 1
ATOM 637 O O . TRP A 1 84 ? -6.184 15.717 19.792 1.00 72.88 84 TRP A O 1
ATOM 647 N N . ASN A 1 85 ? -6.970 15.680 17.710 1.00 71.62 85 ASN A N 1
ATOM 648 C CA . ASN A 1 85 ? -8.006 16.684 17.960 1.00 71.62 85 ASN A CA 1
ATOM 649 C C . ASN A 1 85 ? -9.285 16.126 18.614 1.00 71.62 85 ASN A C 1
ATOM 651 O O . ASN A 1 85 ? -10.245 16.878 18.849 1.00 71.62 85 ASN A O 1
ATOM 655 N N . MET A 1 86 ? -9.327 14.829 18.927 1.00 68.75 86 MET A N 1
ATOM 656 C CA . MET A 1 86 ? -10.515 14.176 19.458 1.00 68.75 86 MET A CA 1
ATOM 657 C C . MET A 1 86 ? -10.577 14.218 20.995 1.00 68.75 86 MET A C 1
ATOM 659 O O . MET A 1 86 ? -9.744 13.659 21.701 1.00 68.75 86 MET A O 1
ATOM 663 N N . ARG A 1 87 ? -11.647 14.813 21.545 1.00 67.44 87 ARG A N 1
ATOM 664 C CA . ARG A 1 87 ? -12.022 14.623 22.959 1.00 67.44 87 ARG A CA 1
ATOM 665 C C . ARG A 1 87 ? -12.765 13.297 23.109 1.00 67.44 87 ARG A C 1
ATOM 667 O O . ARG A 1 87 ? -13.927 13.199 22.721 1.00 67.44 87 ARG A O 1
ATOM 674 N N . ILE A 1 88 ? -12.108 12.298 23.691 1.00 64.88 88 ILE A N 1
ATOM 675 C CA . ILE A 1 88 ? -12.705 10.981 23.937 1.00 64.88 88 ILE A CA 1
ATOM 676 C C . ILE A 1 88 ? -13.628 11.065 25.159 1.00 64.88 88 ILE A C 1
ATOM 678 O O . ILE A 1 88 ? -13.187 11.406 26.255 1.00 64.88 88 ILE A O 1
ATOM 682 N N . GLN A 1 89 ? -14.914 10.748 24.981 1.00 73.19 89 GLN A N 1
ATOM 683 C CA . GLN A 1 89 ? -15.820 10.481 26.103 1.00 73.19 89 GLN A CA 1
ATOM 684 C C . GLN A 1 89 ? -15.917 8.961 26.330 1.00 73.19 89 GLN A C 1
ATOM 686 O O . GLN A 1 89 ? -16.088 8.231 25.350 1.00 73.19 89 GLN A O 1
ATOM 691 N N . PRO A 1 90 ? -15.880 8.469 27.587 1.00 71.50 90 PRO A N 1
ATOM 692 C CA . PRO A 1 90 ? -15.870 7.031 27.903 1.00 71.50 90 PRO A CA 1
ATOM 693 C C . PRO A 1 90 ? -17.052 6.243 27.323 1.00 71.50 90 PRO A C 1
ATOM 695 O O . PRO A 1 90 ? -16.941 5.052 27.051 1.00 71.50 90 PRO A O 1
ATOM 698 N N . ILE A 1 91 ? -18.181 6.917 27.091 1.00 77.44 91 ILE A N 1
ATOM 699 C CA . ILE A 1 91 ? -19.413 6.297 26.593 1.00 77.44 91 ILE A CA 1
ATOM 700 C C . ILE A 1 91 ? -19.295 5.788 25.148 1.00 77.44 91 ILE A C 1
ATOM 702 O O . ILE A 1 91 ? -20.067 4.928 24.737 1.00 77.44 91 ILE A O 1
ATOM 706 N N . TYR A 1 92 ? -18.323 6.289 24.379 1.00 70.00 92 TYR A N 1
ATOM 707 C CA . TYR A 1 92 ? -18.116 5.880 22.988 1.00 70.00 92 TYR A CA 1
ATOM 708 C C . TYR A 1 92 ? -17.188 4.672 22.838 1.00 70.00 92 TYR A C 1
ATOM 710 O O . TYR A 1 92 ? -17.065 4.154 21.734 1.00 70.00 92 TYR A O 1
ATOM 718 N N . VAL A 1 93 ? -16.572 4.184 23.920 1.00 71.56 93 VAL A N 1
ATOM 719 C CA . VAL A 1 93 ? -15.649 3.035 23.876 1.00 71.56 93 VAL A CA 1
ATOM 720 C C . VAL A 1 93 ? -16.322 1.744 23.373 1.00 71.56 93 VAL A C 1
ATOM 722 O O . VAL A 1 93 ? -15.748 1.089 22.506 1.00 71.56 93 VAL A O 1
ATOM 725 N N . PRO A 1 94 ? -17.544 1.366 23.801 1.00 75.75 94 PRO A N 1
ATOM 726 C CA . PRO A 1 94 ? -18.195 0.158 23.281 1.00 75.75 94 PRO A CA 1
ATOM 727 C C . PRO A 1 94 ? -18.547 0.277 21.792 1.00 75.75 94 PRO A C 1
ATOM 729 O O . PRO A 1 94 ? -18.359 -0.663 21.023 1.00 75.75 94 PRO A O 1
ATOM 732 N N . ILE A 1 95 ? -19.007 1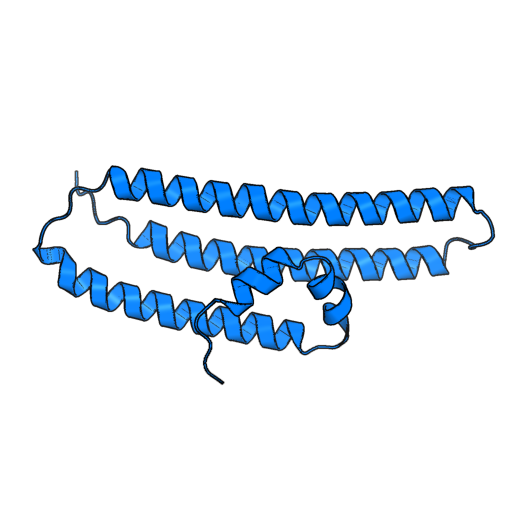.460 21.373 1.00 71.69 95 ILE A N 1
ATOM 733 C CA . ILE A 1 95 ? -19.307 1.767 19.967 1.00 71.69 95 ILE A CA 1
ATOM 734 C C . ILE A 1 95 ? -18.022 1.692 19.132 1.00 71.69 95 ILE A C 1
ATOM 736 O O . ILE A 1 95 ? -18.037 1.158 18.027 1.00 71.69 95 ILE A O 1
ATOM 740 N N . PHE A 1 96 ? -16.901 2.164 19.681 1.00 65.44 96 PHE A N 1
ATOM 741 C CA . PHE A 1 96 ? -15.587 2.091 19.051 1.00 65.44 96 PHE A CA 1
ATOM 742 C C . PHE A 1 96 ? -15.144 0.647 18.798 1.00 65.44 96 PHE A C 1
ATOM 744 O O . PHE A 1 96 ? -14.678 0.342 17.706 1.00 65.44 96 PHE A O 1
ATOM 751 N N . ILE A 1 97 ? -15.348 -0.256 19.762 1.00 73.31 97 ILE A N 1
ATOM 752 C CA . ILE A 1 97 ? -15.002 -1.676 19.603 1.00 73.31 97 ILE A CA 1
ATOM 753 C C . ILE A 1 97 ? -15.821 -2.315 18.473 1.00 73.31 97 ILE A C 1
ATOM 755 O O . ILE A 1 97 ? -15.249 -2.972 17.608 1.00 73.31 97 ILE A O 1
ATOM 759 N N . ILE A 1 98 ? -17.139 -2.087 18.431 1.00 74.44 98 ILE A N 1
ATOM 760 C CA . ILE A 1 98 ? -18.016 -2.641 17.380 1.00 74.44 98 ILE A CA 1
ATOM 761 C C . ILE A 1 98 ? -17.584 -2.151 15.996 1.00 74.44 98 ILE A C 1
ATOM 763 O O . ILE A 1 98 ? -17.506 -2.914 15.037 1.00 74.44 98 ILE A O 1
ATOM 767 N N . LEU A 1 99 ? -17.295 -0.862 15.894 1.00 69.62 99 LEU A N 1
ATOM 768 C CA . LEU A 1 99 ? -16.932 -0.232 14.641 1.00 69.62 99 LEU A CA 1
ATOM 769 C C . LEU A 1 99 ? -15.532 -0.642 14.162 1.00 69.62 99 LEU A C 1
ATOM 771 O O . LEU A 1 99 ? -15.340 -0.860 12.970 1.00 69.62 99 LEU A O 1
ATOM 775 N N . LEU A 1 100 ? -14.581 -0.840 15.077 1.00 70.81 100 LEU A N 1
ATOM 776 C CA . LEU A 1 100 ? -13.278 -1.427 14.765 1.00 70.81 100 LEU A CA 1
ATOM 777 C C . LEU A 1 100 ? -13.436 -2.840 14.189 1.00 70.81 100 LEU A C 1
ATOM 779 O O . LEU A 1 100 ? -12.792 -3.159 13.194 1.00 70.81 100 LEU A O 1
ATOM 783 N N . VAL A 1 101 ? -14.337 -3.656 14.745 1.00 77.81 101 VAL A N 1
ATOM 784 C CA . VAL A 1 101 ? -14.644 -4.991 14.204 1.00 77.81 101 VAL A CA 1
ATOM 785 C C . VAL A 1 101 ? -15.185 -4.902 12.773 1.00 77.81 101 VAL A C 1
ATOM 787 O O . VAL A 1 101 ? -14.706 -5.626 11.905 1.00 77.81 101 VAL A O 1
ATOM 790 N N . VAL A 1 102 ? -16.121 -3.988 12.489 1.00 75.31 102 VAL A N 1
ATOM 791 C CA . VAL A 1 102 ? -16.634 -3.771 11.118 1.00 75.31 102 VAL A CA 1
ATOM 792 C C . VAL A 1 102 ? -15.509 -3.373 10.167 1.00 75.31 102 VAL A C 1
ATOM 794 O O . VAL A 1 102 ? -15.391 -3.919 9.074 1.00 75.31 102 VAL A O 1
ATOM 797 N N . THR A 1 103 ? -14.654 -2.451 10.592 1.00 70.19 103 THR A N 1
ATOM 798 C CA . THR A 1 103 ? -13.508 -1.993 9.811 1.00 70.19 103 THR A CA 1
ATOM 799 C C . THR A 1 103 ? -12.526 -3.126 9.502 1.00 70.19 103 THR A C 1
ATOM 801 O O . THR A 1 103 ? -12.032 -3.212 8.380 1.00 70.19 103 THR A O 1
ATOM 804 N N . VAL A 1 104 ? -12.277 -4.025 10.459 1.00 73.62 104 VAL A N 1
ATOM 805 C CA . VAL A 1 104 ? -11.456 -5.225 10.241 1.00 73.62 104 VAL A CA 1
ATOM 806 C C . VAL A 1 104 ? -12.103 -6.150 9.209 1.00 73.62 104 VAL A C 1
ATOM 808 O O . VAL A 1 104 ? -11.412 -6.593 8.300 1.00 73.62 104 VAL A O 1
ATOM 811 N N . ILE A 1 105 ? -13.418 -6.387 9.285 1.00 75.75 105 ILE A N 1
ATOM 812 C CA . ILE A 1 105 ? -14.148 -7.213 8.303 1.00 75.75 105 ILE A CA 1
ATOM 813 C C . ILE A 1 105 ? -14.036 -6.620 6.892 1.00 75.75 105 ILE A C 1
ATOM 815 O O . ILE A 1 105 ? -13.794 -7.341 5.927 1.00 75.75 105 ILE A O 1
ATOM 819 N N . VAL A 1 106 ? -14.183 -5.300 6.765 1.00 73.31 106 VAL A N 1
ATOM 820 C CA . VAL A 1 106 ? -14.018 -4.605 5.481 1.00 73.31 106 VAL A CA 1
ATOM 821 C C . VAL A 1 106 ? -12.575 -4.727 4.980 1.00 73.31 106 VAL A C 1
ATOM 823 O O . VAL A 1 106 ? -12.365 -5.011 3.805 1.00 73.31 106 VAL A O 1
ATOM 826 N N . GLY A 1 107 ? -11.586 -4.575 5.866 1.00 71.56 107 GLY A N 1
ATOM 827 C CA . GLY A 1 107 ? -10.172 -4.777 5.541 1.00 71.56 107 GLY A CA 1
ATOM 828 C C . GLY A 1 107 ? -9.880 -6.180 5.005 1.00 71.56 107 GLY A C 1
ATOM 829 O O . GLY A 1 107 ? -9.186 -6.301 4.000 1.00 71.56 107 GLY A O 1
ATOM 830 N N . VAL A 1 108 ? -10.482 -7.212 5.607 1.00 73.81 108 VAL A N 1
ATOM 831 C CA . VAL A 1 108 ? -10.416 -8.599 5.118 1.00 73.81 108 VAL A CA 1
ATOM 832 C C . VAL A 1 108 ? -10.997 -8.718 3.715 1.00 73.81 108 VAL A C 1
ATOM 834 O O . VAL A 1 108 ? -10.340 -9.248 2.829 1.00 73.81 108 VAL A O 1
ATOM 837 N N . ALA A 1 109 ? -12.195 -8.182 3.471 1.00 73.94 109 ALA A N 1
ATOM 838 C CA . ALA A 1 109 ? -12.818 -8.265 2.150 1.00 73.94 109 ALA A CA 1
ATOM 839 C C . ALA A 1 109 ? -11.951 -7.622 1.050 1.00 73.94 109 ALA A C 1
ATOM 841 O O . ALA A 1 109 ? -11.825 -8.178 -0.040 1.00 73.94 109 ALA A O 1
ATOM 842 N N . PHE A 1 110 ? -11.319 -6.481 1.341 1.00 72.12 110 PHE A N 1
ATOM 843 C CA . PHE A 1 110 ? -10.408 -5.821 0.404 1.00 72.12 110 PHE A CA 1
ATOM 844 C C . PHE A 1 110 ? -9.073 -6.549 0.238 1.00 72.12 110 PHE A C 1
ATOM 846 O O . PHE A 1 110 ? -8.562 -6.601 -0.878 1.00 72.12 110 PHE A O 1
ATOM 853 N N . SER A 1 111 ? -8.520 -7.120 1.310 1.00 72.12 111 SER A N 1
ATOM 854 C CA . SER A 1 111 ? -7.317 -7.955 1.241 1.00 72.12 111 SER A CA 1
ATOM 855 C C . SER A 1 111 ? -7.569 -9.189 0.368 1.00 72.12 111 SER A C 1
ATOM 857 O O . SER A 1 111 ? -6.826 -9.423 -0.579 1.00 72.12 111 SER A O 1
ATOM 859 N N . ASN A 1 112 ? -8.692 -9.884 0.578 1.00 75.00 112 ASN A N 1
ATOM 860 C CA . ASN A 1 112 ? -9.103 -11.025 -0.237 1.00 75.00 112 ASN A CA 1
ATOM 861 C C . ASN A 1 112 ? -9.332 -10.636 -1.707 1.00 75.00 112 ASN A C 1
ATOM 863 O O . ASN A 1 112 ? -8.925 -11.365 -2.606 1.00 75.00 112 ASN A O 1
ATOM 867 N N . ALA A 1 113 ? -9.971 -9.491 -1.973 1.00 74.75 113 ALA A N 1
ATOM 868 C CA . ALA A 1 113 ? -10.171 -9.005 -3.339 1.00 74.75 113 ALA A CA 1
ATOM 869 C C . ALA A 1 113 ? -8.839 -8.667 -4.030 1.00 74.75 113 ALA A C 1
ATOM 871 O O . ALA A 1 113 ? -8.661 -8.968 -5.208 1.00 74.75 113 ALA A O 1
ATOM 872 N N . TYR A 1 114 ? -7.894 -8.077 -3.297 1.00 71.19 114 TYR A N 1
ATOM 873 C CA . TYR A 1 114 ? -6.549 -7.817 -3.801 1.00 71.19 114 TYR A CA 1
ATOM 874 C C . TYR A 1 114 ? -5.785 -9.116 -4.069 1.00 71.19 114 TYR A C 1
ATOM 876 O O . TYR A 1 114 ? -5.153 -9.228 -5.111 1.00 71.19 114 TYR A O 1
ATOM 884 N N . GLU A 1 115 ? -5.895 -10.120 -3.197 1.00 72.00 115 GLU A N 1
ATOM 885 C CA . GLU A 1 115 ? -5.283 -11.434 -3.416 1.00 72.00 115 GLU A CA 1
ATOM 886 C C . GLU A 1 115 ? -5.879 -12.154 -4.631 1.00 72.00 115 GLU A C 1
ATOM 888 O O . GLU A 1 115 ? -5.146 -12.741 -5.421 1.00 72.00 115 GLU A O 1
ATOM 893 N N . GLN A 1 116 ? -7.194 -12.062 -4.842 1.00 74.06 116 GLN A N 1
ATOM 894 C CA . GLN A 1 116 ? -7.832 -12.614 -6.041 1.00 74.06 116 GLN A CA 1
ATOM 895 C C . GLN A 1 116 ? -7.343 -11.939 -7.322 1.00 74.06 116 GLN A C 1
ATOM 897 O O . GLN A 1 116 ? -7.216 -12.612 -8.339 1.00 74.06 116 GLN A O 1
ATOM 902 N N . LEU A 1 117 ? -7.055 -10.634 -7.280 1.00 68.88 117 LEU A N 1
ATOM 903 C CA . LEU A 1 117 ? -6.453 -9.912 -8.402 1.00 68.88 117 LEU A CA 1
ATOM 904 C C . LEU A 1 117 ? -4.969 -10.268 -8.576 1.00 68.88 117 LEU A C 1
ATOM 906 O O . LEU A 1 117 ? -4.521 -10.442 -9.705 1.00 68.88 117 LEU A O 1
ATOM 910 N N . TYR A 1 118 ? -4.235 -10.437 -7.475 1.00 63.19 118 TYR A N 1
ATOM 911 C CA . TYR A 1 118 ? -2.836 -10.873 -7.454 1.00 63.19 118 TYR A CA 1
ATOM 912 C C . TYR A 1 118 ? -2.653 -12.294 -8.009 1.00 63.19 118 TYR A C 1
ATOM 914 O O . TYR A 1 118 ? -1.712 -12.557 -8.748 1.00 63.19 118 TYR A O 1
ATOM 922 N N . GLY A 1 119 ? -3.579 -13.206 -7.704 1.00 61.47 119 GLY A N 1
ATOM 923 C CA . GLY A 1 119 ? -3.538 -14.599 -8.155 1.00 61.47 119 GLY A CA 1
ATOM 924 C C . GLY A 1 119 ? -3.789 -14.793 -9.654 1.00 61.47 119 GLY A C 1
ATOM 925 O O . GLY A 1 119 ? -3.680 -15.917 -10.147 1.00 61.47 119 GLY A O 1
ATOM 926 N N . VAL A 1 120 ? -4.124 -13.730 -10.393 1.00 68.69 120 VAL A N 1
ATOM 927 C CA . VAL A 1 120 ? -4.215 -13.773 -11.853 1.00 68.69 120 VAL A CA 1
ATOM 928 C C . VAL A 1 120 ? -2.835 -13.465 -12.437 1.00 68.69 120 VAL A C 1
ATOM 930 O O . VAL A 1 120 ? -2.277 -12.396 -12.208 1.00 68.69 120 VAL A O 1
ATOM 933 N N . THR A 1 121 ? -2.312 -14.375 -13.262 1.00 58.22 121 THR A N 1
ATOM 934 C CA . THR A 1 121 ? -0.957 -14.333 -13.855 1.00 58.22 121 THR A CA 1
ATOM 935 C C . THR A 1 121 ? -0.581 -13.025 -14.561 1.00 58.22 121 THR A C 1
ATOM 937 O O . THR A 1 121 ? 0.600 -12.743 -14.721 1.00 58.22 121 THR A O 1
ATOM 940 N N . TYR A 1 122 ? -1.562 -12.221 -14.976 1.00 61.12 122 TYR A N 1
ATOM 941 C CA . TYR A 1 122 ? -1.357 -10.938 -15.654 1.00 61.12 122 TYR A CA 1
ATOM 942 C C . TYR A 1 122 ? -0.903 -9.797 -14.726 1.00 61.12 122 TYR A C 1
ATOM 944 O O . TYR A 1 122 ? -0.294 -8.843 -15.197 1.00 61.12 122 TYR A O 1
ATOM 952 N N . PHE A 1 123 ? -1.166 -9.883 -13.417 1.00 62.34 123 PHE A N 1
ATOM 953 C CA . PHE A 1 123 ? -0.823 -8.824 -12.454 1.00 62.34 123 PHE A CA 1
ATOM 954 C C . PHE A 1 123 ? 0.432 -9.123 -11.628 1.00 62.34 123 PHE A C 1
ATOM 956 O O . PHE A 1 123 ? 0.908 -8.250 -10.901 1.00 62.34 123 PHE A O 1
ATOM 963 N N . ASP A 1 124 ? 0.983 -10.331 -11.742 1.00 64.06 124 ASP A N 1
ATOM 964 C CA . ASP A 1 124 ? 2.083 -10.802 -10.897 1.00 64.06 124 ASP A CA 1
ATOM 965 C C . ASP A 1 124 ? 3.386 -10.019 -11.166 1.00 64.06 124 ASP A C 1
ATOM 967 O O . ASP A 1 124 ? 4.119 -9.672 -10.240 1.00 64.06 124 ASP A O 1
ATOM 971 N N . SER A 1 125 ? 3.648 -9.625 -12.420 1.00 63.34 125 SER A N 1
ATOM 972 C CA . SER A 1 125 ? 4.805 -8.785 -12.772 1.00 63.34 125 SER A CA 1
ATOM 973 C C . SER A 1 125 ? 4.711 -7.380 -12.164 1.00 63.34 125 SER A C 1
ATOM 975 O O . SER A 1 125 ? 5.657 -6.941 -11.516 1.00 63.34 125 SER A O 1
ATOM 977 N N . ILE A 1 126 ? 3.552 -6.720 -12.274 1.00 65.94 126 ILE A N 1
ATOM 978 C CA . ILE A 1 126 ? 3.288 -5.374 -11.726 1.00 65.94 126 ILE A CA 1
ATOM 979 C C . ILE A 1 126 ? 3.308 -5.368 -10.191 1.00 65.94 126 ILE A C 1
ATOM 981 O O . ILE A 1 126 ? 3.812 -4.434 -9.560 1.00 65.94 126 ILE A O 1
ATOM 985 N N . ALA A 1 127 ? 2.755 -6.410 -9.567 1.00 61.28 127 ALA A N 1
ATOM 986 C CA . ALA A 1 127 ? 2.713 -6.533 -8.114 1.00 61.28 127 ALA A CA 1
ATOM 987 C C . ALA A 1 127 ? 4.115 -6.685 -7.501 1.00 61.28 127 ALA A C 1
ATOM 989 O O . ALA A 1 127 ? 4.356 -6.206 -6.389 1.00 61.28 127 ALA A O 1
ATOM 990 N N . ASN A 1 128 ? 5.048 -7.304 -8.231 1.00 64.19 128 ASN A N 1
ATOM 991 C CA . ASN A 1 128 ? 6.447 -7.408 -7.822 1.00 64.19 128 ASN A CA 1
ATOM 992 C C . ASN A 1 128 ? 7.189 -6.065 -7.929 1.00 64.19 128 ASN A C 1
ATOM 994 O O . ASN A 1 128 ? 8.006 -5.756 -7.059 1.00 64.19 128 ASN A O 1
ATOM 998 N N . THR A 1 129 ? 6.862 -5.223 -8.914 1.00 62.91 129 THR A N 1
ATOM 999 C CA . THR A 1 129 ? 7.422 -3.864 -9.023 1.00 62.91 129 THR A CA 1
ATOM 1000 C C . THR A 1 129 ? 6.869 -2.919 -7.955 1.00 62.91 129 THR A C 1
ATOM 1002 O O . THR A 1 129 ? 7.572 -2.042 -7.453 1.00 62.91 129 THR A O 1
ATOM 1005 N N . GLN A 1 130 ? 5.633 -3.148 -7.510 1.00 66.50 130 GLN A N 1
ATOM 1006 C CA . GLN A 1 130 ? 4.980 -2.399 -6.433 1.00 66.50 130 GLN A CA 1
ATOM 1007 C C . GLN A 1 130 ? 5.157 -3.065 -5.054 1.00 66.50 130 GLN A C 1
ATOM 1009 O O . GLN A 1 130 ? 4.215 -3.167 -4.263 1.00 66.50 130 GLN A O 1
ATOM 1014 N N . GLY A 1 131 ? 6.381 -3.495 -4.725 1.00 68.31 131 GLY A N 1
ATOM 1015 C CA . GLY A 1 131 ? 6.672 -4.295 -3.526 1.00 68.31 131 GLY A CA 1
ATOM 1016 C C . GLY A 1 131 ? 6.213 -3.686 -2.191 1.00 68.31 131 GLY A C 1
ATOM 1017 O O . GLY A 1 131 ? 5.898 -4.415 -1.253 1.00 68.31 131 GLY A O 1
ATOM 1018 N N . SER A 1 132 ? 6.101 -2.359 -2.092 1.00 67.81 132 SER A N 1
ATOM 1019 C CA . SER A 1 132 ? 5.574 -1.686 -0.896 1.00 67.81 132 SER A CA 1
ATOM 1020 C C . SER A 1 132 ? 4.052 -1.775 -0.758 1.00 67.81 132 SER A C 1
ATOM 1022 O O . SER A 1 132 ? 3.551 -1.864 0.363 1.00 67.81 132 SER A O 1
ATOM 1024 N N . ILE A 1 133 ? 3.312 -1.796 -1.870 1.00 71.12 133 ILE A N 1
ATOM 1025 C CA . ILE A 1 133 ? 1.861 -2.025 -1.881 1.00 71.12 133 ILE A CA 1
ATOM 1026 C C . ILE A 1 133 ? 1.589 -3.476 -1.499 1.00 71.12 133 ILE A C 1
ATOM 1028 O O . ILE A 1 133 ? 0.795 -3.728 -0.593 1.00 71.12 133 ILE A O 1
ATOM 1032 N N . ASN A 1 134 ? 2.324 -4.412 -2.104 1.00 71.38 134 ASN A N 1
ATOM 1033 C CA . ASN A 1 134 ? 2.219 -5.833 -1.785 1.00 71.38 134 ASN A CA 1
ATOM 1034 C C . ASN A 1 134 ? 2.548 -6.103 -0.302 1.00 71.38 134 ASN A C 1
ATOM 1036 O O . ASN A 1 134 ? 1.771 -6.738 0.411 1.00 71.38 134 ASN A O 1
ATOM 1040 N N . PHE A 1 135 ? 3.631 -5.508 0.217 1.00 73.06 135 PHE A N 1
ATOM 1041 C CA . PHE A 1 135 ? 3.974 -5.602 1.638 1.00 73.06 135 PHE A CA 1
ATOM 1042 C C . PHE A 1 135 ? 2.835 -5.127 2.548 1.00 73.06 135 PHE A C 1
ATOM 1044 O O . PHE A 1 135 ? 2.539 -5.784 3.541 1.00 73.06 135 PHE A O 1
ATOM 1051 N N . MET A 1 136 ? 2.186 -4.005 2.228 1.00 70.88 136 MET A N 1
ATOM 1052 C CA . MET A 1 136 ? 1.109 -3.454 3.055 1.00 70.88 136 MET A CA 1
ATOM 1053 C C . MET A 1 136 ? -0.173 -4.287 2.979 1.00 70.88 136 MET A C 1
ATOM 1055 O O . MET A 1 136 ? -0.779 -4.561 4.015 1.00 70.88 136 MET A O 1
ATOM 1059 N N . MET A 1 137 ? -0.561 -4.734 1.783 1.00 70.00 137 MET A N 1
ATOM 1060 C CA . MET A 1 137 ? -1.757 -5.560 1.584 1.00 70.00 137 MET A CA 1
ATOM 1061 C C . MET A 1 137 ? -1.597 -6.954 2.206 1.00 70.00 137 MET A C 1
ATOM 1063 O O . MET A 1 137 ? -2.544 -7.456 2.808 1.00 70.00 137 MET A O 1
ATOM 1067 N N . GLY A 1 138 ? -0.385 -7.521 2.192 1.00 68.81 138 GLY A N 1
ATOM 1068 C CA . GLY A 1 138 ? -0.052 -8.775 2.881 1.00 68.81 138 GLY A CA 1
ATOM 1069 C C . GLY A 1 138 ? 0.038 -8.668 4.412 1.00 68.81 138 GLY A C 1
ATOM 1070 O O . GLY A 1 138 ? 0.237 -9.674 5.094 1.00 68.81 138 GLY A O 1
ATOM 1071 N N . LYS A 1 139 ? -0.079 -7.461 4.982 1.00 73.94 139 LYS A N 1
ATOM 1072 C CA . LYS A 1 139 ? -0.207 -7.243 6.436 1.00 73.94 139 LYS A CA 1
ATOM 1073 C C . LYS A 1 139 ? -1.634 -6.925 6.867 1.00 73.94 139 LYS A C 1
ATOM 1075 O O . LYS A 1 139 ? -1.874 -6.801 8.070 1.00 73.94 139 LYS A O 1
ATOM 1080 N N . LEU A 1 140 ? -2.571 -6.803 5.928 1.00 69.69 140 LEU A N 1
ATOM 1081 C CA . LEU A 1 140 ? -3.982 -6.710 6.271 1.00 69.69 140 LEU A CA 1
ATOM 1082 C C . LEU A 1 140 ? -4.482 -8.067 6.791 1.00 69.69 140 LEU A C 1
ATOM 1084 O O . LEU A 1 140 ? -3.981 -9.112 6.376 1.00 69.69 140 LEU A O 1
ATOM 1088 N N . PRO A 1 141 ? -5.444 -8.072 7.730 1.00 62.22 141 PRO A N 1
ATOM 1089 C CA . PRO A 1 141 ? -6.097 -9.304 8.138 1.00 62.22 141 PRO A CA 1
ATOM 1090 C C . PRO A 1 141 ? -6.752 -9.945 6.912 1.00 62.22 141 PRO A C 1
ATOM 1092 O O . PRO A 1 141 ? -7.468 -9.271 6.183 1.00 62.22 141 PRO A O 1
ATOM 1095 N N . TYR A 1 142 ? -6.498 -11.233 6.715 1.00 54.97 142 TYR A N 1
ATOM 1096 C CA . TYR A 1 142 ? -6.976 -12.044 5.599 1.00 54.97 142 TYR A CA 1
ATOM 1097 C C . TYR A 1 142 ? -7.718 -13.260 6.158 1.00 54.97 142 TYR A C 1
ATOM 1099 O O . TYR A 1 142 ? -7.356 -13.778 7.220 1.00 54.97 142 TYR A O 1
ATOM 1107 N N . VAL A 1 143 ? -8.764 -13.707 5.464 1.00 52.50 143 VAL A N 1
ATOM 1108 C CA . VAL A 1 143 ? -9.476 -14.946 5.798 1.00 52.50 143 VAL A CA 1
ATOM 1109 C C . VAL A 1 143 ? -9.533 -15.792 4.532 1.00 52.50 143 VAL A C 1
ATOM 1111 O O . VAL A 1 143 ? -10.207 -15.399 3.580 1.00 52.50 143 VAL A O 1
ATOM 1114 N N . ALA A 1 144 ? -8.803 -16.910 4.560 1.00 48.28 144 ALA A N 1
ATOM 1115 C CA . ALA A 1 144 ? -8.782 -17.949 3.529 1.00 48.28 144 ALA A CA 1
ATOM 1116 C C . ALA A 1 144 ? -10.111 -18.713 3.469 1.00 48.28 144 ALA A C 1
ATOM 1118 O O . ALA A 1 144 ? -10.636 -19.043 4.562 1.00 48.28 144 ALA A O 1
#

Organism: NCBI:txid412755

Radius of gyration: 19.91 Å; Cα contacts (8 Å, |Δi|>4): 74; chains: 1; bounding box: 39×40×63 Å

Solvent-accessible surface area (backbone atoms only — not comparable to full-atom values): 8179 Å² total; per-residue (Å²): 133,87,83,72,74,74,54,66,56,54,49,49,46,55,5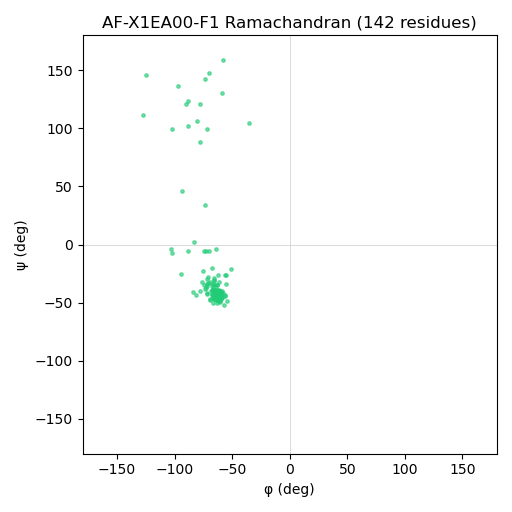3,50,52,50,54,46,53,52,47,52,52,53,53,46,43,54,51,51,53,52,47,52,60,45,53,75,69,45,72,75,88,42,64,72,58,53,55,54,49,52,54,48,51,55,51,50,54,53,48,53,55,50,52,48,52,52,51,53,49,50,49,51,51,50,51,52,55,53,58,72,71,55,84,85,58,81,84,49,52,68,58,47,55,56,50,50,52,52,46,49,53,52,43,20,54,49,31,47,52,49,48,60,52,48,73,37,82,82,36,45,67,54,46,60,76,38,47,70,59,48,55,54,49,72,67,43,59,70,77,134